Protein AF-A0A9D6YK14-F1 (afdb_monomer)

Nearest PDB structures (foldseek):
  3die-assembly1_B  TM=4.695E-01  e=2.065E+00  Staphylococcus aureus

Foldseek 3Di:
DPPVVCVVDVDDDDDDDDDPVVLVDVVVVVVLDDRPPFDDDPNHTQDHDPGDDPLSNVQVVCVVVVHDGDDD

Solvent-accessible surface area (backbone atoms only — not comparable to full-atom values): 4760 Å² total; per-residue (Å²): 135,71,66,68,57,45,68,72,44,95,54,91,81,87,83,92,84,74,54,74,64,53,69,69,30,69,67,41,63,70,67,74,58,78,70,79,57,59,42,68,56,91,96,39,80,41,30,51,56,94,67,62,44,71,67,51,41,47,45,48,51,28,55,76,70,72,45,77,76,75,83,129

Structure (mmCIF, N/CA/C/O backbone):
data_AF-A0A9D6YK14-F1
#
_entry.id   AF-A0A9D6YK14-F1
#
loop_
_atom_site.group_PDB
_atom_site.id
_atom_site.type_symbol
_atom_site.label_atom_id
_atom_site.label_alt_id
_atom_site.label_comp_id
_atom_site.label_asym_id
_atom_site.label_entity_id
_atom_site.label_seq_id
_atom_site.pdbx_PDB_ins_code
_atom_site.Cartn_x
_atom_site.Cartn_y
_atom_site.Cartn_z
_atom_site.occupancy
_atom_site.B_iso_or_equiv
_atom_site.auth_seq_id
_atom_site.auth_comp_id
_atom_site.auth_asym_id
_atom_site.auth_atom_id
_atom_site.pdbx_PDB_model_num
ATOM 1 N N . MET A 1 1 ? 5.320 12.037 -0.118 1.00 52.97 1 MET A N 1
ATOM 2 C CA . MET A 1 1 ? 4.909 10.619 -0.179 1.00 52.97 1 MET A CA 1
ATOM 3 C C . MET A 1 1 ? 4.124 10.431 -1.471 1.00 52.97 1 MET A C 1
ATOM 5 O O . MET A 1 1 ? 3.204 11.202 -1.672 1.00 52.97 1 MET A O 1
ATOM 9 N N . MET A 1 2 ? 4.556 9.508 -2.343 1.00 57.41 2 MET A N 1
ATOM 10 C CA . MET A 1 2 ? 3.931 9.054 -3.611 1.00 57.41 2 MET A CA 1
ATOM 11 C C . MET A 1 2 ? 3.970 9.863 -4.939 1.00 57.41 2 MET A C 1
ATOM 13 O O . MET A 1 2 ? 3.701 9.211 -5.944 1.00 57.41 2 MET A O 1
ATOM 17 N N . PRO A 1 3 ? 4.391 11.144 -5.081 1.00 56.97 3 PRO A N 1
ATOM 18 C CA . PRO A 1 3 ? 4.344 11.794 -6.406 1.00 56.97 3 PRO A CA 1
ATOM 19 C C . PRO A 1 3 ? 5.311 11.158 -7.419 1.00 56.97 3 PRO A C 1
ATOM 21 O O . PRO A 1 3 ? 4.983 10.985 -8.583 1.00 56.97 3 PRO A O 1
ATOM 24 N N . ARG A 1 4 ? 6.478 10.687 -6.960 1.00 70.06 4 ARG A N 1
ATOM 25 C C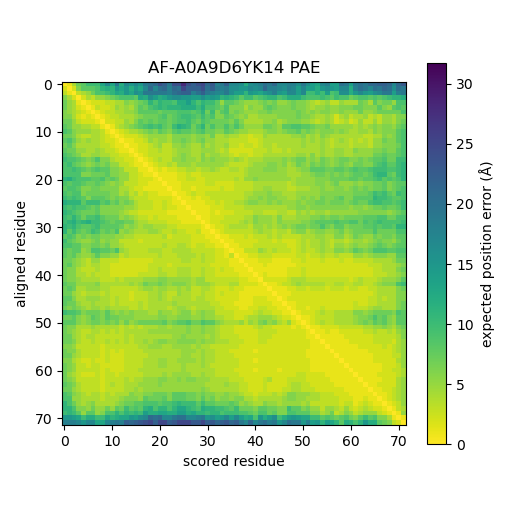A . ARG A 1 4 ? 7.548 10.252 -7.871 1.00 70.06 4 ARG A CA 1
ATOM 26 C C . ARG A 1 4 ? 7.264 8.949 -8.622 1.00 70.06 4 ARG A C 1
ATOM 28 O O . ARG A 1 4 ? 7.863 8.740 -9.667 1.00 70.06 4 ARG A O 1
ATOM 35 N N . LEU A 1 5 ? 6.430 8.046 -8.092 1.00 78.06 5 LEU A N 1
ATOM 36 C CA . LEU A 1 5 ? 6.140 6.769 -8.768 1.00 78.06 5 LEU A CA 1
ATOM 37 C C . 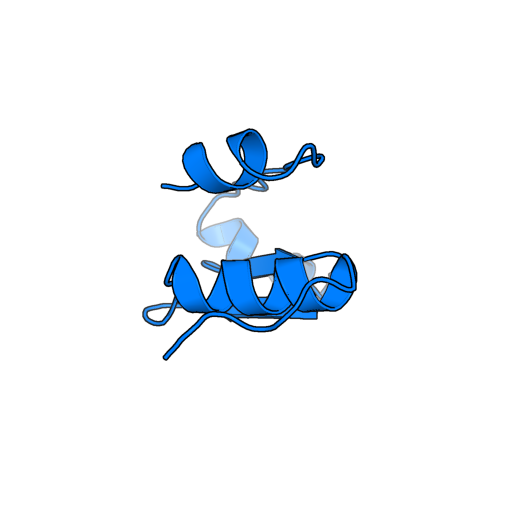LEU A 1 5 ? 5.048 6.920 -9.829 1.00 78.06 5 LEU A C 1
ATOM 39 O O . LEU A 1 5 ? 5.219 6.376 -10.914 1.00 78.06 5 LEU A O 1
ATOM 43 N N . GLY A 1 6 ? 4.001 7.705 -9.547 1.00 75.00 6 GLY A N 1
ATOM 44 C CA . GLY A 1 6 ? 2.991 8.067 -10.549 1.00 75.00 6 GLY A CA 1
ATOM 45 C C . GLY A 1 6 ? 3.541 8.970 -11.658 1.00 75.00 6 GLY A C 1
ATOM 46 O O . GLY A 1 6 ? 3.065 8.925 -12.781 1.00 75.00 6 GLY A O 1
ATOM 47 N N . GLU A 1 7 ? 4.585 9.757 -11.376 1.00 79.38 7 GLU A N 1
ATOM 48 C CA . GLU A 1 7 ? 5.333 10.491 -12.410 1.00 79.38 7 GLU A CA 1
ATOM 49 C C . GLU A 1 7 ? 6.263 9.577 -13.230 1.00 79.38 7 GLU A C 1
ATOM 51 O O . GLU A 1 7 ? 6.488 9.817 -14.413 1.00 79.38 7 GLU A O 1
ATOM 56 N N . LYS A 1 8 ? 6.842 8.541 -12.605 1.00 82.88 8 LYS A N 1
ATOM 57 C CA . LYS A 1 8 ? 7.820 7.635 -13.238 1.00 82.88 8 LYS A CA 1
ATOM 58 C C . LYS A 1 8 ? 7.173 6.629 -14.183 1.00 82.88 8 LYS A C 1
ATOM 60 O O . LYS A 1 8 ? 7.768 6.269 -15.197 1.00 82.88 8 LYS A O 1
ATOM 65 N N . TYR A 1 9 ? 6.000 6.139 -13.819 1.00 82.31 9 TYR A N 1
ATOM 66 C CA . TYR A 1 9 ? 5.197 5.232 -14.618 1.00 82.31 9 TYR A CA 1
ATOM 67 C C . TYR A 1 9 ? 3.910 5.978 -14.915 1.00 82.31 9 TYR A C 1
ATOM 69 O O . TYR A 1 9 ? 3.226 6.348 -13.975 1.00 82.31 9 TYR A O 1
ATOM 77 N N . GLU A 1 10 ? 3.603 6.240 -16.182 1.00 80.50 10 GLU A N 1
ATOM 78 C CA . GLU A 1 10 ? 2.388 6.960 -16.574 1.00 80.50 10 GLU A CA 1
ATOM 79 C C . GLU A 1 10 ? 1.145 6.148 -16.157 1.00 80.50 10 GLU A C 1
ATOM 81 O O . GLU A 1 10 ? 0.707 5.249 -16.872 1.00 80.50 10 GLU A O 1
ATOM 86 N N . MET A 1 11 ? 0.638 6.406 -14.947 1.00 83.06 11 MET A N 1
ATOM 87 C CA . MET A 1 11 ? 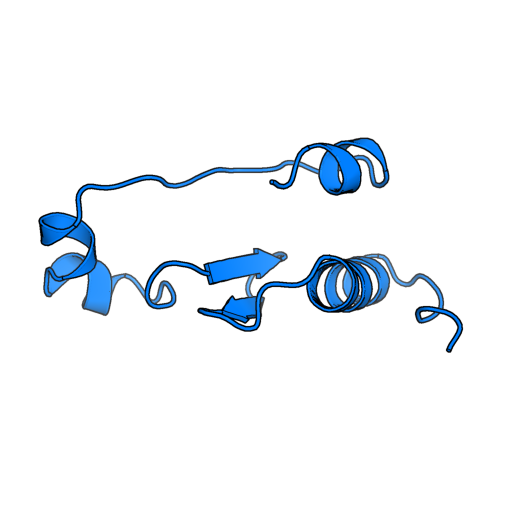-0.464 5.677 -14.316 1.00 83.06 11 MET A CA 1
ATOM 88 C C . MET A 1 11 ? -1.412 6.623 -13.591 1.00 83.06 11 MET A C 1
ATOM 90 O O . MET A 1 11 ? -1.027 7.695 -13.121 1.00 83.06 11 MET A O 1
ATOM 94 N N . GLU A 1 12 ? -2.657 6.187 -13.460 1.00 85.00 12 GLU A N 1
ATOM 95 C CA . GLU A 1 12 ? -3.642 6.867 -12.636 1.00 85.00 12 GLU A CA 1
ATOM 96 C C . GLU A 1 12 ? -3.360 6.598 -11.153 1.00 85.00 12 GLU A C 1
ATOM 98 O O . GLU A 1 12 ? -3.134 5.459 -10.742 1.00 85.00 12 GLU A O 1
ATOM 103 N N . VAL A 1 13 ? -3.342 7.658 -10.342 1.00 85.50 13 VAL A N 1
ATOM 104 C CA . VAL A 1 13 ? -3.136 7.562 -8.894 1.00 85.50 13 VAL A CA 1
ATOM 105 C C . VAL A 1 13 ? -4.334 8.175 -8.192 1.00 85.50 13 VAL A C 1
ATOM 107 O O . VAL A 1 13 ? -4.524 9.391 -8.207 1.00 85.50 13 VAL A O 1
ATOM 110 N N . GLU A 1 14 ? -5.109 7.333 -7.523 1.00 88.31 14 GLU A N 1
ATOM 111 C CA . GLU A 1 14 ? -6.179 7.764 -6.632 1.00 88.31 14 GLU A CA 1
ATOM 112 C C . GLU A 1 14 ? -5.670 7.828 -5.185 1.00 88.31 14 GLU A C 1
ATOM 114 O O . GLU A 1 14 ? -4.905 6.976 -4.730 1.00 88.31 14 GLU A O 1
ATOM 119 N N . THR A 1 15 ? -6.089 8.851 -4.435 1.00 87.19 15 THR A N 1
ATOM 120 C CA . THR A 1 15 ? -5.811 8.957 -2.996 1.00 87.19 15 THR A CA 1
ATOM 121 C C . THR A 1 15 ? -7.119 9.014 -2.224 1.00 87.19 15 THR A C 1
ATOM 123 O O . THR A 1 15 ? -7.809 10.032 -2.234 1.00 87.19 15 THR A O 1
ATOM 126 N N . VAL A 1 16 ? -7.426 7.939 -1.499 1.00 85.75 16 VAL A N 1
ATOM 127 C CA . VAL A 1 16 ? -8.569 7.884 -0.583 1.00 85.75 16 VAL A CA 1
ATOM 128 C C . VAL A 1 16 ? -8.106 8.305 0.808 1.00 85.75 16 VAL A C 1
ATOM 130 O O . VAL A 1 16 ? -7.317 7.606 1.444 1.00 85.75 16 VAL A O 1
ATOM 133 N N . SER A 1 17 ? -8.597 9.450 1.283 1.00 87.19 17 SER A N 1
ATOM 134 C CA . SER A 1 17 ? -8.317 9.979 2.621 1.00 87.19 17 SER A CA 1
ATOM 135 C C . SER A 1 17 ? -9.625 10.196 3.372 1.00 87.19 17 SER A C 1
ATOM 137 O O . SER A 1 17 ? -10.440 11.026 2.974 1.00 87.19 17 SER A O 1
ATOM 139 N N . GLN A 1 18 ? -9.823 9.440 4.447 1.00 87.31 18 GLN A N 1
ATOM 140 C CA . GLN A 1 18 ? -11.000 9.505 5.313 1.00 87.31 18 GLN A CA 1
ATOM 141 C C . GLN A 1 18 ? -10.616 9.871 6.750 1.00 87.31 18 GLN A C 1
ATOM 143 O O . GLN A 1 18 ? -9.437 9.907 7.118 1.00 87.31 18 GLN A O 1
ATOM 148 N N . SER A 1 19 ? -11.615 10.166 7.587 1.00 91.50 19 SER A N 1
ATOM 149 C CA . SER A 1 19 ? -11.368 10.396 9.011 1.00 91.50 19 SER A CA 1
ATOM 150 C C . SER A 1 19 ? -10.936 9.099 9.706 1.00 91.50 19 SER A C 1
ATOM 152 O O . SER A 1 19 ? -11.215 7.985 9.255 1.00 91.50 19 SER A O 1
ATOM 154 N N . ARG A 1 20 ? -10.267 9.227 10.858 1.00 87.50 20 ARG A N 1
ATOM 155 C CA . ARG A 1 20 ? -9.887 8.061 11.669 1.00 87.50 20 ARG A CA 1
ATOM 156 C C . ARG A 1 20 ? -11.105 7.229 12.080 1.00 87.50 20 ARG A C 1
ATOM 158 O O . ARG A 1 20 ? -10.996 6.009 12.139 1.00 87.50 20 ARG A O 1
ATOM 165 N N . GLU A 1 21 ? -12.228 7.873 12.384 1.00 90.81 21 GLU A N 1
ATOM 166 C CA . GLU A 1 21 ? -13.467 7.185 12.755 1.00 90.81 21 GLU A CA 1
ATOM 167 C C . GLU A 1 21 ? -14.051 6.406 11.575 1.00 90.81 21 GLU A C 1
ATOM 169 O O . GLU A 1 21 ? -14.447 5.256 11.756 1.00 90.81 21 GLU A O 1
ATOM 174 N N . GLU A 1 22 ? -14.033 6.974 10.364 1.00 89.56 22 GLU A N 1
ATOM 175 C CA . GLU A 1 22 ? -1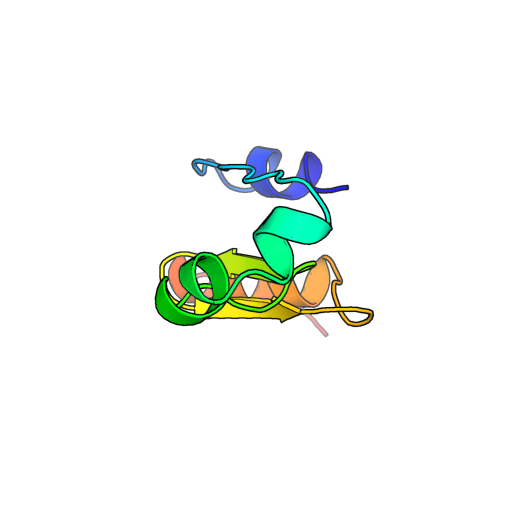4.497 6.277 9.160 1.00 89.56 22 GLU A CA 1
ATOM 176 C C . GLU A 1 22 ? -13.658 5.032 8.869 1.00 89.56 22 GLU A C 1
ATOM 178 O O . GLU A 1 22 ? -14.226 3.952 8.704 1.00 89.56 22 GLU A O 1
ATOM 183 N N . TYR A 1 23 ? -12.327 5.123 8.937 1.00 90.31 23 TYR A N 1
ATOM 184 C CA . TYR A 1 23 ? -11.449 3.954 8.784 1.00 90.31 23 TYR A CA 1
ATOM 185 C C . TYR A 1 23 ? -11.671 2.865 9.845 1.00 90.31 23 TYR A C 1
ATOM 187 O O . TYR A 1 23 ? -11.351 1.697 9.622 1.00 90.31 23 TYR A O 1
ATOM 195 N N . GLN A 1 24 ? -12.188 3.232 11.020 1.00 87.06 24 GLN A N 1
ATOM 196 C CA . GLN A 1 24 ? -12.500 2.299 12.105 1.00 87.06 24 GLN A CA 1
ATOM 197 C C . GLN A 1 24 ? -13.945 1.789 12.071 1.00 87.06 24 GLN A C 1
ATOM 199 O O . GLN A 1 24 ? -14.291 0.916 12.875 1.00 87.06 24 GLN A O 1
ATOM 204 N N . SER A 1 25 ? -14.771 2.313 11.165 1.00 91.75 25 SER A N 1
ATOM 205 C CA . SER A 1 25 ? -16.171 1.931 11.027 1.00 91.75 25 SER A CA 1
ATOM 206 C C . SER A 1 25 ? -16.320 0.524 10.451 1.00 91.75 25 SER A C 1
ATOM 208 O O . SER A 1 25 ? -15.496 0.044 9.667 1.00 91.75 25 SER A O 1
ATOM 210 N N . ASP A 1 26 ? -17.419 -0.139 10.801 1.00 90.19 26 ASP A N 1
ATOM 211 C CA . ASP A 1 26 ? -17.740 -1.450 10.234 1.00 90.19 26 ASP A CA 1
ATOM 212 C C . ASP A 1 26 ? -18.061 -1.364 8.738 1.00 90.19 26 ASP A C 1
ATOM 214 O O . ASP A 1 26 ? -17.791 -2.306 7.999 1.00 90.19 26 ASP A O 1
ATOM 218 N N . ALA A 1 27 ? -18.551 -0.210 8.272 1.00 89.75 27 ALA A N 1
ATOM 219 C CA . ALA A 1 27 ? -18.761 0.055 6.853 1.00 89.75 27 ALA A CA 1
ATOM 220 C C . ALA A 1 27 ? -17.441 0.007 6.067 1.00 89.75 27 ALA A C 1
ATOM 222 O O . ALA A 1 27 ? -17.370 -0.658 5.034 1.00 89.75 27 ALA A O 1
ATOM 223 N N . TYR A 1 28 ? -16.375 0.632 6.581 1.00 88.50 28 TYR A N 1
ATOM 224 C CA . TYR A 1 28 ? -15.054 0.553 5.954 1.00 88.50 28 TYR A CA 1
ATOM 225 C C . TYR A 1 28 ? -14.503 -0.875 6.001 1.00 88.50 28 TYR A C 1
ATOM 227 O O . TYR A 1 28 ? -14.012 -1.377 4.994 1.00 88.50 28 TYR A O 1
ATOM 235 N N . ARG A 1 29 ? -14.661 -1.590 7.124 1.00 85.50 29 ARG A N 1
ATOM 236 C CA . ARG A 1 29 ? -14.261 -3.008 7.213 1.00 85.50 29 ARG A CA 1
ATOM 237 C C . ARG A 1 29 ? -14.996 -3.897 6.204 1.00 85.50 29 ARG A C 1
ATOM 239 O O . ARG A 1 29 ? -14.407 -4.846 5.697 1.00 85.50 29 ARG A O 1
ATOM 246 N N . ALA A 1 30 ? -16.256 -3.587 5.900 1.00 90.50 30 ALA A N 1
ATOM 247 C CA . ALA A 1 30 ? -17.063 -4.311 4.920 1.00 90.50 30 ALA A CA 1
ATOM 248 C C . ALA A 1 30 ? -16.754 -3.934 3.459 1.00 90.50 30 ALA A C 1
ATOM 250 O O . ALA A 1 30 ? -17.152 -4.665 2.557 1.00 90.50 30 ALA A O 1
ATOM 251 N N . SER A 1 31 ? -16.037 -2.830 3.212 1.00 86.62 31 SER A N 1
ATOM 252 C CA . SER A 1 31 ? -15.690 -2.368 1.857 1.00 86.62 31 SER A CA 1
ATOM 253 C C . SER A 1 31 ? -14.701 -3.282 1.122 1.00 86.62 31 SER A C 1
ATOM 255 O O . SER A 1 31 ? -14.538 -3.161 -0.088 1.00 86.62 31 SER A O 1
ATOM 257 N N . GLY A 1 32 ? -14.025 -4.184 1.844 1.00 85.38 32 GLY A N 1
ATOM 258 C CA . GLY A 1 32 ? -12.966 -5.033 1.295 1.00 85.38 32 GLY A CA 1
ATOM 259 C C . GLY A 1 32 ? -11.625 -4.314 1.114 1.00 85.38 32 GLY A C 1
ATOM 260 O O . GLY A 1 32 ? -10.651 -4.949 0.714 1.00 85.38 32 GLY A O 1
ATOM 261 N N . LEU A 1 33 ? -11.550 -3.018 1.439 1.00 89.12 33 LEU A N 1
ATOM 262 C CA . LEU A 1 33 ? -10.308 -2.257 1.418 1.00 89.12 33 LEU A CA 1
ATOM 263 C C . LEU A 1 33 ? -9.397 -2.638 2.597 1.00 89.12 33 LEU A C 1
ATOM 265 O O . LEU A 1 33 ? -9.874 -2.944 3.696 1.00 89.12 33 LEU A O 1
ATOM 269 N N . PRO A 1 34 ? -8.068 -2.592 2.409 1.00 90.31 34 PRO A N 1
ATOM 270 C CA . PRO A 1 34 ? -7.120 -2.837 3.481 1.00 90.31 34 PRO A CA 1
ATOM 271 C C . PRO A 1 34 ? -7.214 -1.756 4.562 1.00 90.31 34 PRO A C 1
ATOM 273 O O . PRO A 1 34 ? -7.572 -0.599 4.316 1.00 90.31 34 PRO A O 1
ATOM 276 N N . ALA A 1 35 ? -6.828 -2.127 5.782 1.00 88.69 35 ALA A N 1
ATOM 277 C CA . ALA A 1 35 ? -6.710 -1.171 6.873 1.00 88.69 35 ALA A CA 1
ATOM 278 C C . ALA A 1 35 ? -5.660 -0.102 6.532 1.00 88.69 35 ALA A C 1
ATOM 280 O O . ALA A 1 35 ? -4.525 -0.432 6.179 1.00 88.69 35 ALA A O 1
ATOM 281 N N . ALA A 1 36 ? -6.044 1.167 6.660 1.00 88.75 36 ALA A N 1
ATOM 282 C CA . ALA A 1 36 ? -5.155 2.292 6.421 1.00 88.75 36 ALA A CA 1
ATOM 283 C C . ALA A 1 36 ? -4.062 2.401 7.514 1.00 88.75 36 ALA A C 1
ATOM 285 O O . ALA A 1 36 ? -4.324 2.077 8.677 1.00 88.75 36 ALA A O 1
ATOM 286 N N . PRO A 1 37 ? -2.856 2.904 7.186 1.00 90.31 37 PRO A N 1
ATOM 287 C CA . PRO A 1 37 ? -2.405 3.287 5.849 1.00 90.31 37 PRO A CA 1
ATOM 288 C C . PRO A 1 37 ? -2.068 2.055 4.996 1.00 90.31 37 PRO A C 1
ATOM 290 O O . PRO A 1 37 ? -1.459 1.103 5.481 1.00 90.31 37 PRO A O 1
ATOM 293 N N . ALA A 1 38 ? -2.437 2.087 3.718 1.00 91.62 38 ALA A N 1
ATOM 294 C CA . ALA A 1 38 ? -2.142 1.033 2.755 1.00 91.62 38 ALA A CA 1
ATOM 295 C C . ALA A 1 38 ? -2.019 1.617 1.346 1.00 91.62 38 ALA A C 1
ATOM 297 O O . ALA A 1 38 ? -2.581 2.671 1.056 1.00 91.62 38 ALA A O 1
ATOM 298 N N . VAL A 1 39 ? -1.287 0.918 0.484 1.00 91.12 39 VAL A N 1
ATOM 299 C CA . VAL A 1 39 ? -1.184 1.209 -0.946 1.00 91.12 39 VAL A CA 1
ATOM 300 C C . VAL A 1 39 ? -1.620 -0.031 -1.704 1.00 91.12 39 VAL A C 1
ATOM 302 O O . VAL A 1 39 ? -1.100 -1.122 -1.462 1.00 91.12 39 VAL A O 1
ATOM 305 N N . MET A 1 40 ? -2.557 0.153 -2.627 1.00 91.50 40 MET A N 1
ATOM 306 C CA . MET A 1 40 ? -2.978 -0.873 -3.569 1.00 91.50 40 MET A CA 1
ATOM 307 C C . MET A 1 40 ? 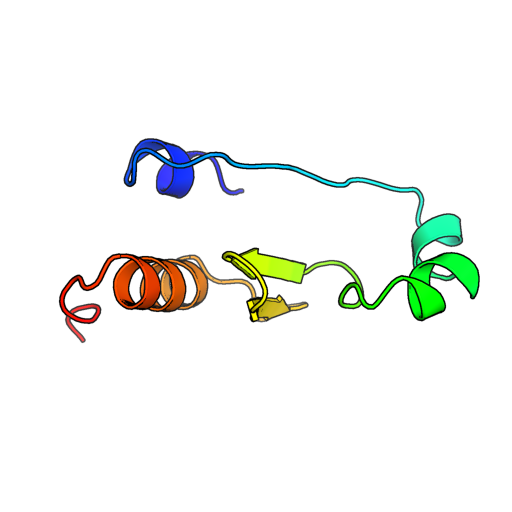-2.483 -0.529 -4.970 1.00 91.50 40 MET A C 1
ATOM 309 O O . MET A 1 40 ? -2.363 0.643 -5.320 1.00 91.50 40 MET A O 1
ATOM 313 N N . VAL A 1 41 ? -2.181 -1.560 -5.750 1.00 90.56 41 VAL A N 1
ATOM 314 C CA . VAL A 1 41 ? -1.924 -1.463 -7.188 1.00 90.56 41 VAL A CA 1
ATOM 315 C C . VAL A 1 41 ? -2.913 -2.413 -7.844 1.00 90.56 41 VAL A C 1
ATOM 317 O O . VAL A 1 41 ? -2.897 -3.611 -7.548 1.00 90.56 41 VAL A O 1
ATOM 320 N N . GLU A 1 42 ? -3.800 -1.875 -8.679 1.00 87.56 42 GLU A N 1
ATOM 321 C CA . GLU A 1 42 ? -4.973 -2.598 -9.179 1.00 87.56 42 GLU A CA 1
ATOM 322 C C . GLU A 1 42 ? -5.802 -3.174 -8.010 1.00 87.56 42 GLU A C 1
ATOM 324 O O . GLU A 1 42 ? -6.288 -2.434 -7.158 1.00 87.56 42 GLU A O 1
ATOM 329 N N . ASN A 1 43 ? -5.925 -4.499 -7.918 1.00 87.94 43 ASN A N 1
ATOM 330 C CA . ASN A 1 43 ? -6.683 -5.194 -6.872 1.00 87.94 43 ASN A CA 1
ATOM 331 C C . ASN A 1 43 ? -5.783 -5.867 -5.820 1.00 87.94 43 ASN A C 1
ATOM 333 O O . ASN A 1 43 ? -6.225 -6.757 -5.093 1.00 87.94 43 ASN A O 1
ATOM 337 N N . GLU A 1 44 ? -4.509 -5.481 -5.749 1.00 91.50 44 GLU A N 1
ATOM 338 C CA . GLU A 1 44 ? -3.523 -6.088 -4.860 1.00 91.50 44 GLU A CA 1
ATOM 339 C C . GLU A 1 44 ? -2.980 -5.084 -3.842 1.00 91.50 44 GLU A C 1
ATOM 341 O O . GLU A 1 44 ? -2.609 -3.964 -4.186 1.00 91.50 44 GLU A O 1
ATOM 346 N N . VAL A 1 45 ? -2.864 -5.507 -2.581 1.00 91.81 45 VAL A N 1
ATOM 347 C CA . VAL A 1 45 ? -2.209 -4.718 -1.531 1.00 91.81 45 VAL A CA 1
ATOM 348 C C . VAL A 1 45 ? -0.695 -4.761 -1.738 1.00 91.81 45 VAL A 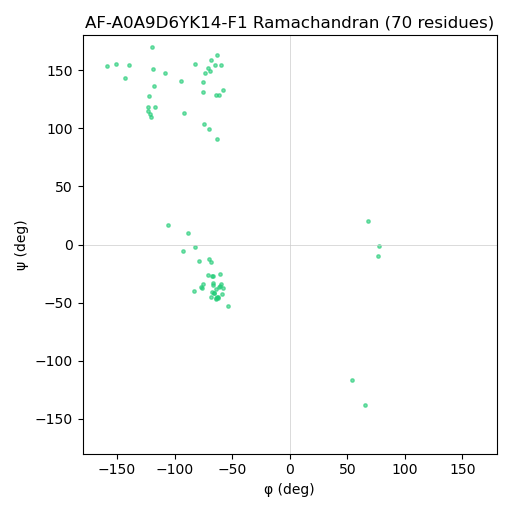C 1
ATOM 350 O O . VAL A 1 45 ? -0.043 -5.752 -1.419 1.00 91.81 45 VAL A O 1
ATOM 353 N N . ALA A 1 46 ? -0.129 -3.672 -2.255 1.00 91.62 46 ALA A N 1
ATOM 354 C CA . ALA A 1 46 ? 1.299 -3.569 -2.530 1.00 91.62 46 ALA A CA 1
ATOM 355 C C . ALA A 1 46 ? 2.129 -3.327 -1.261 1.00 91.62 46 ALA A C 1
ATOM 357 O O . ALA A 1 46 ? 3.236 -3.847 -1.127 1.00 91.62 46 ALA A O 1
ATOM 358 N N . ALA A 1 47 ? 1.603 -2.537 -0.321 1.00 91.75 47 ALA A N 1
ATOM 359 C CA . ALA A 1 47 ? 2.206 -2.345 0.993 1.00 91.75 47 ALA A CA 1
ATOM 360 C C . ALA A 1 47 ? 1.179 -1.849 2.019 1.00 91.75 47 ALA A C 1
ATOM 362 O O . ALA A 1 47 ? 0.212 -1.172 1.668 1.00 91.75 47 ALA A O 1
ATOM 363 N N . GLN A 1 48 ? 1.410 -2.145 3.299 1.00 91.62 48 GLN A N 1
ATOM 364 C CA . GLN A 1 48 ? 0.514 -1.756 4.387 1.00 91.62 48 GLN A CA 1
ATOM 365 C C . GLN A 1 48 ? 1.287 -1.363 5.651 1.00 91.62 48 GLN A C 1
ATOM 367 O O . GLN A 1 48 ? 2.310 -1.958 5.992 1.00 91.62 48 GLN A O 1
ATOM 372 N N . GLY A 1 49 ? 0.771 -0.362 6.366 1.00 89.12 49 GLY A N 1
ATOM 373 C CA . GLY A 1 49 ? 1.269 0.049 7.671 1.00 89.12 49 GLY A CA 1
ATOM 374 C C . GLY A 1 49 ? 2.699 0.612 7.629 1.00 89.12 49 GLY A C 1
ATOM 375 O O . GLY A 1 49 ? 3.031 1.390 6.734 1.00 89.12 49 GLY A O 1
ATOM 376 N N . PRO A 1 50 ? 3.561 0.261 8.601 1.00 86.69 50 PRO A N 1
ATOM 377 C CA . PRO A 1 50 ? 4.926 0.788 8.688 1.00 86.69 50 PRO A CA 1
ATOM 378 C C . PRO A 1 50 ? 5.853 0.264 7.583 1.00 86.69 50 PRO A C 1
ATOM 380 O O . PRO A 1 50 ? 6.939 0.800 7.391 1.00 86.69 50 PRO A O 1
ATOM 383 N N . GLU A 1 51 ? 5.441 -0.769 6.849 1.00 84.19 51 GLU A N 1
ATOM 384 C CA . GLU A 1 51 ? 6.243 -1.384 5.793 1.00 84.19 51 GLU A CA 1
ATOM 385 C C . GLU A 1 51 ? 6.059 -0.735 4.411 1.00 84.19 51 GLU A C 1
ATOM 387 O O . GLU A 1 51 ? 6.526 -1.277 3.409 1.00 84.19 51 GLU A O 1
ATOM 392 N N . ILE A 1 52 ? 5.373 0.407 4.328 1.00 89.56 52 ILE A N 1
ATOM 393 C CA . ILE A 1 52 ? 5.168 1.134 3.071 1.00 89.56 52 ILE A CA 1
ATOM 394 C C . ILE A 1 52 ? 6.495 1.749 2.610 1.00 89.56 52 ILE A C 1
ATOM 396 O O . ILE A 1 52 ? 6.896 2.820 3.065 1.00 89.56 52 ILE A O 1
ATOM 400 N N . THR A 1 53 ? 7.162 1.075 1.670 1.00 89.44 53 THR A N 1
ATOM 401 C CA . THR A 1 53 ? 8.373 1.565 0.999 1.00 89.44 53 THR A CA 1
ATOM 402 C C . THR A 1 53 ? 8.156 1.701 -0.503 1.00 89.44 53 THR A C 1
ATOM 404 O O . THR A 1 53 ? 7.370 0.971 -1.110 1.00 89.44 53 THR A O 1
ATOM 407 N N . ALA A 1 54 ? 8.875 2.642 -1.122 1.00 87.75 54 ALA A N 1
ATOM 408 C CA . ALA A 1 54 ? 8.811 2.841 -2.567 1.00 87.75 54 ALA A CA 1
ATOM 409 C C . ALA A 1 54 ? 9.258 1.590 -3.339 1.00 87.75 54 ALA A C 1
ATOM 411 O O . ALA A 1 54 ? 8.658 1.286 -4.361 1.00 87.75 54 ALA A O 1
ATOM 412 N N . GLU A 1 55 ? 10.242 0.833 -2.837 1.00 88.38 55 GLU A N 1
ATOM 413 C CA . GLU A 1 55 ? 10.719 -0.388 -3.503 1.00 88.38 55 GLU A CA 1
ATOM 414 C C . GLU A 1 55 ? 9.647 -1.480 -3.545 1.00 88.38 55 GLU A C 1
ATOM 416 O O . GLU A 1 55 ? 9.467 -2.114 -4.582 1.00 88.38 55 GLU A O 1
ATOM 421 N N . LYS A 1 56 ? 8.897 -1.683 -2.450 1.00 89.00 56 LYS A N 1
ATOM 422 C CA . LYS A 1 56 ? 7.807 -2.673 -2.409 1.00 89.00 56 LYS A CA 1
ATOM 423 C C . LYS A 1 56 ? 6.694 -2.311 -3.388 1.00 89.00 56 LYS A C 1
ATOM 425 O O . LYS A 1 56 ? 6.256 -3.159 -4.160 1.00 89.00 56 LYS A O 1
ATOM 430 N N . ILE A 1 57 ? 6.289 -1.040 -3.403 1.00 90.12 57 ILE A N 1
ATOM 431 C CA . ILE A 1 57 ? 5.260 -0.547 -4.325 1.00 90.12 57 ILE A CA 1
ATOM 432 C C . ILE A 1 57 ? 5.748 -0.657 -5.776 1.00 90.12 57 ILE A C 1
ATOM 434 O O . ILE A 1 57 ? 5.034 -1.174 -6.631 1.00 90.12 57 ILE A O 1
ATOM 438 N N . GLU A 1 58 ? 6.980 -0.227 -6.058 1.00 90.69 58 GLU A N 1
ATOM 439 C CA . GLU A 1 58 ? 7.559 -0.273 -7.400 1.00 90.69 58 GLU A CA 1
ATOM 440 C C . GLU A 1 58 ? 7.723 -1.711 -7.911 1.00 90.69 58 GLU A C 1
ATOM 442 O O . GLU A 1 58 ? 7.454 -1.972 -9.082 1.00 90.69 58 GLU A O 1
ATOM 447 N N . ALA A 1 59 ? 8.103 -2.665 -7.058 1.00 91.12 59 ALA A N 1
ATOM 448 C CA . ALA A 1 59 ? 8.178 -4.074 -7.439 1.00 91.12 59 ALA A CA 1
ATOM 449 C C . ALA A 1 59 ? 6.819 -4.612 -7.920 1.00 91.12 59 ALA A C 1
ATOM 451 O O . ALA A 1 59 ? 6.753 -5.305 -8.938 1.00 91.12 59 ALA A O 1
ATOM 452 N N . VAL A 1 60 ? 5.738 -4.255 -7.220 1.00 92.00 60 VAL A N 1
ATOM 453 C CA . VAL A 1 60 ? 4.371 -4.653 -7.585 1.00 92.00 60 VAL A CA 1
ATOM 454 C C . VAL A 1 60 ? 3.930 -3.960 -8.874 1.00 92.00 60 VAL A C 1
ATOM 456 O O . VAL A 1 60 ? 3.460 -4.636 -9.787 1.00 92.00 60 VAL A O 1
ATOM 459 N N . ILE A 1 61 ? 4.173 -2.651 -9.007 1.00 90.62 61 ILE A N 1
ATOM 460 C CA . ILE A 1 61 ? 3.922 -1.896 -10.247 1.00 90.62 61 ILE A CA 1
ATOM 461 C C . ILE A 1 61 ? 4.618 -2.559 -11.439 1.00 90.62 61 ILE A C 1
ATOM 463 O O . ILE A 1 61 ? 3.982 -2.859 -12.445 1.00 90.62 61 ILE A O 1
ATOM 467 N N . ARG A 1 62 ? 5.927 -2.825 -11.339 1.00 91.25 62 ARG A N 1
ATOM 468 C CA . ARG A 1 62 ? 6.708 -3.410 -12.439 1.00 91.25 62 ARG A CA 1
ATOM 469 C C . ARG A 1 62 ? 6.190 -4.789 -12.825 1.00 91.25 62 ARG A C 1
ATOM 471 O O . ARG A 1 62 ? 6.152 -5.089 -14.013 1.00 91.25 62 ARG A O 1
ATOM 478 N N . ARG A 1 63 ? 5.735 -5.589 -11.857 1.00 90.56 63 ARG A N 1
ATOM 479 C CA . ARG A 1 63 ? 5.101 -6.883 -12.134 1.00 90.56 63 ARG A CA 1
ATOM 480 C C . ARG A 1 63 ? 3.807 -6.725 -12.937 1.00 90.56 63 ARG A C 1
ATOM 482 O O . ARG A 1 63 ? 3.639 -7.449 -13.912 1.00 90.56 63 ARG A O 1
ATOM 489 N N . HIS A 1 64 ? 2.936 -5.784 -12.568 1.00 89.94 64 HIS A N 1
ATOM 490 C CA . HIS A 1 64 ? 1.691 -5.509 -13.307 1.00 89.94 64 HIS A CA 1
ATOM 491 C C . HIS A 1 64 ? 1.949 -4.939 -14.707 1.00 89.94 64 HIS A C 1
ATOM 493 O O . HIS A 1 64 ? 1.242 -5.280 -15.649 1.00 89.94 64 HIS A O 1
ATOM 499 N N . LEU A 1 65 ? 3.015 -4.153 -14.875 1.00 89.56 65 LEU A N 1
ATOM 500 C CA . LEU A 1 65 ? 3.438 -3.614 -16.173 1.00 89.56 65 LEU A CA 1
ATOM 501 C C . LEU A 1 65 ? 4.267 -4.599 -17.027 1.00 89.56 65 LEU A C 1
ATOM 503 O O . LEU A 1 65 ? 4.678 -4.246 -18.131 1.00 89.56 65 LEU A O 1
ATOM 507 N N . GLY A 1 66 ? 4.566 -5.808 -16.534 1.00 89.88 66 GLY A N 1
ATOM 508 C CA . GLY A 1 66 ? 5.408 -6.787 -17.241 1.00 89.88 66 GLY A CA 1
ATOM 509 C C . GLY A 1 66 ? 6.883 -6.379 -17.384 1.00 89.88 66 GLY A C 1
ATOM 510 O O . GLY A 1 66 ? 7.597 -6.888 -18.248 1.00 89.88 66 GLY A O 1
ATOM 511 N N . LEU A 1 67 ? 7.351 -5.448 -16.552 1.00 89.44 67 LEU A N 1
ATOM 512 C CA . LEU A 1 67 ? 8.731 -4.975 -16.526 1.00 89.44 67 LEU A CA 1
ATOM 513 C C . LEU A 1 67 ? 9.626 -5.926 -15.710 1.00 89.44 67 LEU A C 1
ATOM 515 O O . LEU A 1 67 ? 9.149 -6.605 -14.798 1.00 89.44 67 LEU A O 1
ATOM 519 N N . PRO A 1 68 ? 10.945 -5.958 -15.982 1.00 88.88 68 PRO A N 1
ATOM 520 C CA . PRO A 1 68 ? 11.874 -6.753 -15.185 1.00 88.88 68 PRO A CA 1
ATOM 521 C C . PRO A 1 68 ? 11.861 -6.324 -13.705 1.00 88.88 68 PRO A C 1
ATOM 523 O O . PRO A 1 68 ? 11.551 -5.168 -13.410 1.00 88.88 68 PRO A O 1
ATOM 526 N N . PRO A 1 69 ? 12.217 -7.218 -12.764 1.00 86.62 69 PRO A N 1
ATOM 527 C CA . PRO A 1 69 ? 12.240 -6.903 -11.337 1.00 86.62 69 PRO A CA 1
ATOM 528 C C . PRO A 1 69 ? 13.255 -5.800 -11.004 1.00 86.62 69 PRO A C 1
ATOM 530 O O . PRO A 1 69 ? 14.124 -5.449 -11.811 1.00 86.62 69 PRO A O 1
ATOM 533 N N . LEU A 1 70 ? 13.124 -5.198 -9.816 1.00 82.50 70 LEU A N 1
ATOM 534 C CA . LEU A 1 70 ? 14.132 -4.264 -9.303 1.00 82.50 70 LEU A CA 1
ATOM 535 C C . LEU A 1 70 ? 15.481 -4.972 -9.213 1.00 82.50 70 LEU A C 1
ATOM 537 O O . LEU A 1 70 ? 15.552 -6.112 -8.760 1.00 82.50 70 LEU A O 1
ATOM 541 N N . ALA A 1 71 ? 16.524 -4.311 -9.717 1.00 72.19 71 ALA A N 1
ATOM 542 C CA . ALA A 1 71 ? 17.881 -4.797 -9.543 1.00 72.19 71 ALA A CA 1
ATOM 543 C C . ALA A 1 71 ? 18.196 -4.765 -8.041 1.00 72.19 71 ALA A C 1
ATOM 545 O O . ALA A 1 71 ? 17.913 -3.759 -7.388 1.00 72.19 71 ALA A O 1
ATOM 546 N N . ALA A 1 72 ? 18.685 -5.893 -7.527 1.00 57.19 72 ALA A N 1
ATOM 547 C CA . ALA A 1 72 ? 19.101 -6.051 -6.137 1.00 57.19 72 ALA A CA 1
ATOM 548 C C . ALA A 1 72 ? 20.358 -5.232 -5.819 1.00 57.19 72 ALA A C 1
ATOM 550 O O . ALA A 1 72 ? 21.179 -5.036 -6.747 1.00 57.19 72 ALA A O 1
#

Mean predicted aligned error: 5.23 Å

pLDDT: mean 85.86, std 8.45, range [52.97, 92.0]

Sequence (72 aa):
MMPRLGEKYEMEVETVSQSREEYQSDAYRASGLPAAPAVMVENEVAAQGPEITAEKIEAVIRRHLGLPPLAA

Radius of gyration: 13.47 Å; Cα contacts (8 Å, |Δi|>4): 59; chains: 1; bounding box: 38×19×30 Å

Secondary structure (DSSP, 8-state):
--HHHHHHTT---------HHHHHSHHHHHTTPPPSSEEEETTEEEEEGGG--HHHHHHHHHHHTTPPPPP-

=== Feature glossary ===
Legend for the data blocks above and below:

— What the protein is —

The amino-acid sequence is the protein's primary structure: the linear order of residu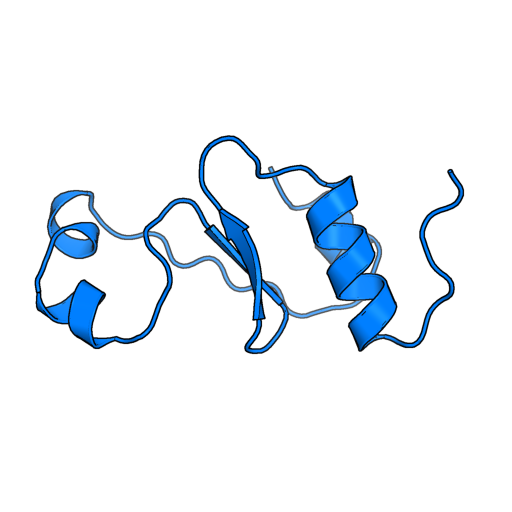es from the N-terminus to the C-terminus, written in one-letter code. Everything else here — the 3D coordinates, the secondary structure, the domain annotations — is ultimately a consequence of this string.

Database cross-references. InterPro integrates a dozen domain/family signature databases into unified entries with residue-range hits. GO terms attach function/process/location labels with evidence codes. CATH codes position the fold 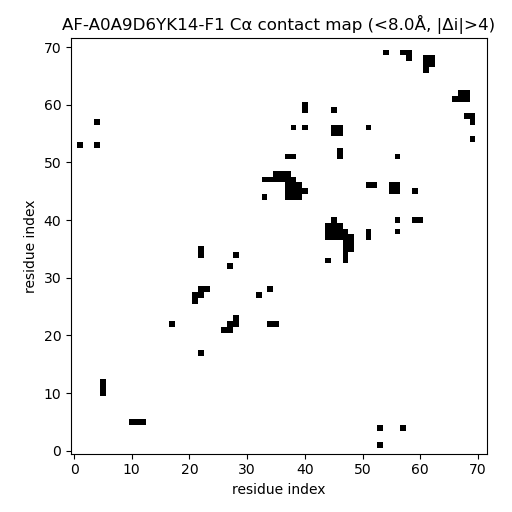in a four-level structural taxonomy. Organism is the NCBI-taxonomy species name.

— Where its atoms are —

The mmCIF block holds the 3D Cartesian coordinates of each backbone atom (N, Cα, C, O) in ångströms. mmCIF is the PDB's canonical archive format — a tagged-loop text representation of the atomic model.

The six renders are orthographic views along the three Cartesian axes in both directions. Representation (cartoon, sticks, or surface) and color scheme (sequence-rainbow or by-chain) vary across proteins so the training set covers all the common visualization conventions.

— Local backbone conformation —

Secondary structure is the local, repeating backbone conformation. DSSP classifies it into eight states by reading the hydrogen-bond network: three helix types (H, G, I), two β types (E, B), two non-regular types (T, S), and unstructured coil (-).

SS3 is a coarse helix/strand/coil call (letters a/b/c) made by the P-SEA algorithm from inter-Cα distances and dihedrals. It is less detailed than DSSP but needs only Cα positions.

Backbone dihedral angles. Every residue except chain termini has a φ (preceding-C → N → Cα → C) and a ψ (N → Cα → C → next-N). They are reported in degrees following the IUPAC sign convention. Secondary structure is essentially a statement about which (φ, ψ) basin each residue occupies.

— Global shape and packing —

The geometric summary reports three shape descriptors. Rg (radius of gyration) measures how spread out the Cα atoms are about their centre of mass; compact globular proteins have small Rg, elongated or unfolded ones large. Cα contacts (<8 Å, |i−j|>4) count long-range residue pairs in spatial proximity — high for tightly packed folds, near zero for rods or random coil. The bounding-box extents give the protein's footprint along x, y, z in Å.

Solvent accessibility: the surface area of each residue tha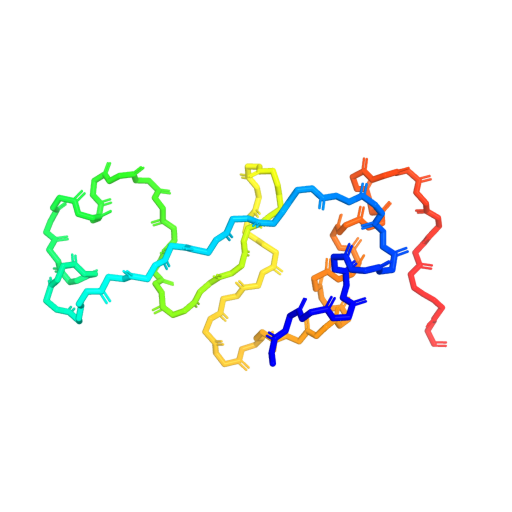t a 1.4 Å water probe can touch, in Å². When only backbone atoms are present the absolute values are lower than full-atom SASA (side chains contribute most of the area) and are flagged as backbone-only.

Plot images: a contact map (which residues are close in 3D, as an N×N binary image), a Ramachandran scatter (backbone torsion angles, revealing secondary-structure composition at a glance), and — for AlphaFold structures — a PAE heatmap (pairwise prediction confidence).

— Structural neighborhood —

Foldseek's 3Di representation compresses backbone geometry into a per-residue letter drawn from a learned twenty-state alphabet. It captures the tertiary interaction pattern around each residue — which residues are packed against it in space, regardless of where they are in sequence.

Structural nearest neighbors (via Foldseek easy-search vs the PDB). Reported per hit: target PDB id, E-value, and alignment TM-score. A TM-score above ~0.5 is the conventional threshold for 'same fold'.

— Confidence and disorder —

pLDDT (predicted Local Distance Difference Test) is AlphaFold's per-residue confidence score, ranging from 0 to 100. Values above 90 indicate high confidence (typically well-packed cores); 70–90 is confident; 50–70 low confidence; below 50 usually means the region is disordered or the prediction is unreliable there. AlphaFold stores pLDDT in the mmCIF B-factor column.

For experimental (PDB) structures, the B-factor (temperature factor) quantifies the positional spread of each atom in the crystal — a combination of thermal vibration and static disorder — in units of Å². High B-factors mark flexible loops or poorly resolved regions; low B-factors mark the rigid, well-ordered core.

Predicted Aligned Error (PAE) is an AlphaFold confidence matrix: entry (i, j) is the expected error in the position of residue j, in ångströms, when the prediction is superimposed on the true structure at residue i. Low PAE within a block of residues means that block is internally rigid and well-predicted; high PAE between two blocks means their relative placement is uncertain even if each block individually is confident.